Protein AF-A0A6J4NPC9-F1 (afdb_monomer_lite)

Organism: NCBI:txid349277

pLDDT: mean 71.3, std 21.37, range [29.61, 94.62]

Foldseek 3Di:
DVVVVVVVVVVVVVVVVVVVVVVVVVVVVVVVLVVLLPDPDPNNVVVVVVVCVQFWPDWDWDADPVRHIDIDTDTDDDDGDQPPVRVVVVVVPPDDDDDDDDPPDPDPVPDDDDDPDPPDDDDDPDDDPDDDDD

Structure (mmCIF, N/CA/C/O backbone):
data_AF-A0A6J4NPC9-F1
#
_entry.id   AF-A0A6J4NPC9-F1
#
loop_
_atom_site.group_PDB
_atom_site.id
_atom_site.type_symbol
_atom_site.label_atom_id
_atom_site.label_alt_id
_atom_site.label_comp_id
_atom_site.label_asym_id
_atom_site.label_entity_id
_atom_site.label_seq_id
_atom_site.pdbx_PDB_ins_code
_atom_site.Cartn_x
_atom_site.Cartn_y
_atom_site.Cartn_z
_atom_site.occupancy
_atom_site.B_iso_or_equiv
_atom_site.auth_seq_id
_atom_site.auth_comp_id
_atom_site.auth_asym_id
_atom_site.auth_atom_id
_atom_site.pdbx_PDB_model_num
ATOM 1 N N . MET A 1 1 ? 21.495 -21.886 -37.008 1.00 62.38 1 MET A N 1
ATOM 2 C CA . MET A 1 1 ? 22.538 -20.845 -37.149 1.00 62.38 1 MET A CA 1
ATOM 3 C C . MET A 1 1 ? 22.971 -20.427 -35.757 1.00 62.38 1 MET A C 1
ATOM 5 O O . MET A 1 1 ? 22.099 -20.154 -34.946 1.00 62.38 1 MET A O 1
ATOM 9 N N . LEU A 1 2 ? 24.273 -20.393 -35.472 1.00 86.12 2 LEU A N 1
ATOM 10 C CA . LEU A 1 2 ? 24.782 -20.047 -34.136 1.00 86.12 2 LEU A CA 1
ATOM 11 C C . LEU A 1 2 ? 24.551 -18.572 -33.778 1.00 86.12 2 LEU A C 1
ATOM 13 O O . LEU A 1 2 ? 24.264 -18.269 -32.629 1.00 86.12 2 LEU A O 1
ATOM 17 N N . VAL A 1 3 ? 24.597 -17.678 -34.769 1.00 83.38 3 VAL A N 1
ATOM 18 C CA . VAL A 1 3 ? 24.392 -16.232 -34.577 1.00 83.38 3 VAL A CA 1
ATOM 19 C C . VAL A 1 3 ? 22.995 -15.934 -34.024 1.00 83.38 3 VAL A C 1
ATOM 21 O O . VAL A 1 3 ? 22.882 -15.313 -32.976 1.00 83.38 3 VAL A O 1
ATOM 24 N N . ALA A 1 4 ? 21.948 -16.502 -34.629 1.00 81.94 4 ALA A N 1
ATOM 25 C CA . ALA A 1 4 ? 20.575 -16.344 -34.145 1.00 81.94 4 ALA A CA 1
ATOM 26 C C . ALA A 1 4 ? 20.370 -16.883 -32.714 1.00 81.94 4 ALA A C 1
ATOM 28 O O . ALA A 1 4 ? 19.580 -16.340 -31.950 1.00 81.94 4 ALA A O 1
ATOM 29 N N . ALA A 1 5 ? 21.086 -17.945 -32.324 1.00 82.56 5 ALA A N 1
ATOM 30 C CA . ALA A 1 5 ? 21.009 -18.475 -30.962 1.00 82.56 5 ALA A CA 1
ATOM 31 C C . ALA A 1 5 ? 21.669 -17.534 -29.936 1.00 82.56 5 ALA A C 1
ATOM 33 O O . ALA A 1 5 ? 2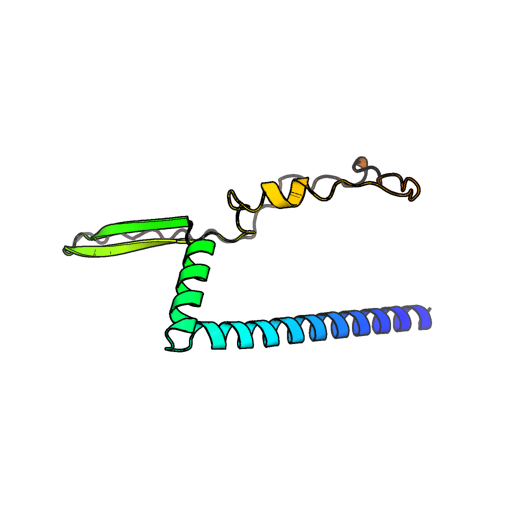1.152 -17.371 -28.834 1.00 82.56 5 ALA A O 1
ATOM 34 N N . VAL A 1 6 ? 22.783 -16.893 -30.308 1.00 86.94 6 VAL A N 1
ATOM 35 C CA . VAL A 1 6 ? 23.461 -15.894 -29.467 1.00 86.94 6 VAL A CA 1
ATOM 36 C C . VAL A 1 6 ? 22.620 -14.623 -29.328 1.00 86.94 6 VAL A C 1
ATOM 38 O O . VAL A 1 6 ? 22.521 -14.086 -28.231 1.00 86.94 6 VAL A O 1
ATOM 41 N N . GLU A 1 7 ? 21.966 -14.165 -30.397 1.00 87.06 7 GLU A N 1
ATOM 42 C CA . GLU A 1 7 ? 21.070 -12.997 -30.357 1.00 87.06 7 GLU A CA 1
ATOM 43 C C . GLU A 1 7 ? 19.879 -13.211 -29.413 1.00 87.06 7 GLU A C 1
ATOM 45 O O . GLU A 1 7 ? 19.537 -12.318 -28.640 1.00 87.06 7 GLU A O 1
ATOM 50 N N . VAL A 1 8 ? 19.294 -14.413 -29.408 1.00 91.44 8 VAL A N 1
ATOM 51 C CA . VAL A 1 8 ? 18.219 -14.776 -28.469 1.00 91.44 8 VAL A CA 1
ATOM 52 C C . VAL A 1 8 ? 18.716 -14.790 -27.019 1.00 91.44 8 VAL A C 1
ATOM 54 O O . VAL A 1 8 ? 18.017 -14.301 -26.134 1.00 91.44 8 VAL A O 1
ATOM 57 N N . ASP A 1 9 ? 19.917 -15.316 -26.755 1.00 83.12 9 ASP A N 1
ATOM 58 C CA . ASP A 1 9 ? 20.490 -15.321 -25.401 1.00 83.12 9 ASP A CA 1
ATOM 59 C C . ASP A 1 9 ? 20.816 -13.904 -24.901 1.00 83.12 9 ASP A C 1
ATOM 61 O O . ASP A 1 9 ? 20.572 -13.590 -23.735 1.00 83.12 9 ASP A O 1
ATOM 65 N N . LEU A 1 10 ? 21.315 -13.027 -25.780 1.00 89.75 10 LEU A N 1
ATOM 66 C CA . LEU A 1 10 ? 21.547 -11.615 -25.461 1.00 89.75 10 LEU A CA 1
ATOM 67 C C . LEU A 1 10 ? 20.234 -10.883 -25.163 1.00 89.75 10 LEU A C 1
ATOM 69 O O . LEU A 1 10 ? 20.127 -10.256 -24.113 1.00 89.75 10 LEU A O 1
ATOM 73 N N . ALA A 1 11 ? 19.209 -11.043 -26.004 1.00 88.88 11 ALA A N 1
ATOM 74 C CA . ALA A 1 11 ? 17.896 -10.442 -25.767 1.00 88.88 11 ALA A CA 1
ATOM 75 C C . ALA A 1 11 ? 17.274 -10.913 -24.438 1.00 88.88 11 ALA A C 1
ATOM 77 O O . ALA A 1 11 ? 16.769 -10.103 -23.662 1.00 88.88 11 ALA A O 1
ATOM 78 N N . ALA A 1 12 ? 17.376 -12.209 -24.125 1.00 90.19 12 ALA A N 1
ATOM 79 C CA . ALA A 1 12 ? 16.895 -12.756 -22.858 1.00 90.19 12 ALA A CA 1
ATOM 80 C C . ALA A 1 12 ? 17.687 -12.233 -21.645 1.00 90.19 12 ALA A C 1
ATOM 82 O O . ALA A 1 12 ? 17.132 -12.071 -20.557 1.00 90.19 12 ALA A O 1
ATOM 83 N N . LYS A 1 13 ? 18.994 -11.981 -21.793 1.00 86.44 13 LYS A N 1
ATOM 84 C CA . LYS A 1 13 ? 19.818 -11.357 -20.747 1.00 86.44 13 LYS A CA 1
ATOM 85 C C . LYS A 1 13 ? 19.428 -9.903 -20.514 1.00 86.44 13 LYS A C 1
ATOM 87 O O . LYS A 1 13 ? 19.299 -9.511 -19.355 1.00 86.44 13 LYS A O 1
ATOM 92 N N . ASP A 1 14 ? 19.202 -9.144 -21.579 1.00 90.62 14 ASP A N 1
ATOM 93 C CA . ASP A 1 14 ? 18.785 -7.745 -21.490 1.00 90.62 14 ASP A CA 1
ATOM 94 C C . ASP A 1 14 ? 17.406 -7.619 -20.832 1.00 90.62 14 ASP A C 1
ATOM 96 O O . ASP A 1 14 ? 17.228 -6.812 -19.920 1.00 90.62 14 ASP A O 1
ATOM 100 N N . GLU A 1 15 ? 16.454 -8.481 -21.198 1.00 85.69 15 GLU A N 1
ATOM 101 C CA . GLU A 1 15 ? 15.136 -8.542 -20.559 1.00 85.69 15 GLU A CA 1
ATOM 102 C C . GLU A 1 15 ? 15.243 -8.846 -19.057 1.00 85.69 15 GLU A C 1
ATOM 104 O O . GLU A 1 15 ? 14.667 -8.134 -18.233 1.00 85.69 15 GLU A O 1
ATOM 109 N N . ARG A 1 16 ? 16.040 -9.850 -18.666 1.00 86.12 16 ARG A N 1
ATOM 110 C CA . ARG A 1 16 ? 16.278 -10.167 -17.246 1.00 86.12 16 ARG A CA 1
ATOM 111 C C . ARG A 1 16 ? 16.917 -9.000 -16.501 1.00 86.12 16 ARG A C 1
ATOM 113 O O . ARG A 1 16 ? 16.544 -8.735 -15.360 1.00 86.12 16 ARG A O 1
ATOM 120 N N . ALA A 1 17 ? 17.867 -8.308 -17.127 1.00 88.44 17 ALA A N 1
ATOM 121 C CA . ALA A 1 17 ? 18.511 -7.142 -16.537 1.00 88.44 17 ALA A CA 1
ATOM 122 C C . ALA A 1 17 ? 17.514 -5.992 -16.332 1.00 88.44 17 ALA A C 1
ATOM 124 O O . ALA A 1 17 ? 17.555 -5.332 -15.294 1.00 88.44 17 ALA A O 1
ATOM 125 N N . LEU A 1 18 ? 16.594 -5.775 -17.276 1.00 90.19 18 LEU A N 1
ATOM 126 C CA . LEU A 1 18 ? 15.521 -4.792 -17.138 1.00 90.19 18 LEU A CA 1
ATOM 127 C C . LEU A 1 18 ? 14.563 -5.164 -16.004 1.00 90.19 18 LEU A C 1
ATOM 129 O O . LEU A 1 18 ? 14.355 -4.340 -15.120 1.00 90.19 18 LEU A O 1
ATOM 133 N N . VAL A 1 19 ? 14.061 -6.403 -15.965 1.00 88.44 19 VAL A N 1
ATOM 134 C CA . VAL A 1 19 ? 13.171 -6.882 -14.888 1.00 88.44 19 VAL A CA 1
ATOM 135 C C . VAL A 1 19 ? 13.838 -6.760 -13.517 1.00 88.44 19 VAL A C 1
ATOM 137 O O . VAL A 1 19 ? 13.203 -6.341 -12.548 1.00 88.44 19 VAL A O 1
ATOM 140 N N . ALA A 1 20 ? 15.127 -7.092 -13.418 1.00 86.81 20 ALA A N 1
ATOM 141 C CA . ALA A 1 20 ? 15.881 -6.946 -12.179 1.00 86.81 20 ALA A CA 1
ATOM 142 C C . ALA A 1 20 ? 15.963 -5.476 -11.742 1.00 86.81 20 ALA A C 1
ATOM 144 O O . ALA A 1 20 ? 15.654 -5.174 -10.594 1.00 86.81 20 ALA A O 1
ATOM 145 N N . ARG A 1 21 ? 16.291 -4.557 -12.660 1.00 85.94 21 ARG A N 1
ATOM 146 C CA . ARG A 1 21 ? 16.356 -3.112 -12.374 1.00 85.94 21 ARG A CA 1
ATOM 147 C C . ARG A 1 21 ? 15.000 -2.530 -11.984 1.00 85.94 21 ARG A C 1
ATOM 149 O O . ARG A 1 21 ? 14.925 -1.727 -11.060 1.00 85.94 21 ARG A O 1
ATOM 156 N N . THR A 1 22 ? 13.921 -2.929 -12.657 1.00 91.12 22 THR A N 1
ATOM 157 C CA . THR A 1 22 ? 12.571 -2.463 -12.307 1.00 91.12 22 THR A CA 1
ATOM 158 C C . THR A 1 22 ? 12.132 -3.004 -10.952 1.00 91.12 22 THR A C 1
ATOM 160 O O . THR A 1 22 ? 11.508 -2.285 -10.178 1.00 91.12 22 THR A O 1
ATOM 163 N N . THR A 1 23 ? 12.491 -4.252 -10.639 1.00 91.56 23 THR A N 1
ATOM 164 C CA . THR A 1 23 ? 12.210 -4.857 -9.330 1.00 91.56 23 THR A CA 1
ATOM 165 C C . THR A 1 23 ? 13.021 -4.181 -8.230 1.00 91.56 23 THR A C 1
ATOM 167 O O . THR A 1 23 ? 12.478 -3.886 -7.173 1.00 91.56 23 THR A O 1
ATOM 170 N N . GLU A 1 24 ? 14.299 -3.890 -8.474 1.00 91.94 24 GLU A N 1
ATOM 171 C CA . GLU A 1 24 ? 15.153 -3.144 -7.549 1.00 91.94 24 GLU A CA 1
ATOM 172 C C . GLU A 1 24 ? 14.559 -1.768 -7.246 1.00 91.94 24 GLU A C 1
ATOM 174 O O . GLU A 1 24 ? 14.368 -1.439 -6.078 1.00 91.94 24 GLU A O 1
ATOM 179 N N . ALA A 1 25 ? 14.188 -1.003 -8.277 1.00 91.94 25 ALA A N 1
ATOM 180 C CA . ALA A 1 25 ? 13.531 0.288 -8.099 1.00 91.94 25 ALA A CA 1
ATOM 181 C C . ALA A 1 25 ? 12.248 0.159 -7.259 1.00 91.94 25 ALA A C 1
ATOM 183 O O . ALA A 1 25 ? 12.061 0.909 -6.304 1.00 91.94 25 ALA A O 1
ATOM 184 N N . TRP A 1 26 ? 11.408 -0.839 -7.553 1.00 91.06 26 TRP A N 1
ATOM 185 C CA . TRP A 1 26 ? 10.190 -1.104 -6.786 1.00 91.06 26 TRP A CA 1
ATOM 186 C C . TRP A 1 26 ? 10.470 -1.455 -5.315 1.00 91.06 26 TRP A C 1
ATOM 188 O O . TRP A 1 26 ? 9.802 -0.929 -4.426 1.00 91.06 26 TRP A O 1
ATOM 198 N N . LEU A 1 27 ? 11.477 -2.288 -5.030 1.00 94.62 27 LEU A N 1
ATOM 199 C CA . LEU A 1 27 ? 11.873 -2.649 -3.663 1.00 94.62 27 LEU A CA 1
ATOM 200 C C . LEU A 1 27 ? 12.463 -1.464 -2.888 1.00 94.62 27 LEU A C 1
ATOM 202 O O . LEU A 1 27 ? 12.213 -1.335 -1.689 1.00 94.62 27 LEU A O 1
ATOM 206 N N . LEU A 1 28 ? 13.234 -0.600 -3.554 1.00 92.31 28 LEU A N 1
ATOM 207 C CA . LEU A 1 28 ? 13.765 0.623 -2.952 1.00 92.31 28 LEU A CA 1
ATOM 208 C C . LEU A 1 28 ? 12.626 1.562 -2.546 1.00 92.31 28 LEU A C 1
ATOM 210 O O . LEU A 1 28 ? 12.572 1.965 -1.385 1.00 92.31 28 LEU A O 1
ATOM 214 N N . THR A 1 29 ? 11.675 1.809 -3.450 1.00 91.06 29 THR A N 1
ATOM 215 C CA . THR A 1 29 ? 10.471 2.598 -3.152 1.00 91.06 29 THR A CA 1
ATOM 216 C C . THR A 1 29 ? 9.636 1.965 -2.038 1.00 91.06 29 THR A C 1
ATOM 218 O O . THR A 1 29 ? 9.157 2.664 -1.151 1.00 91.06 29 THR A O 1
ATOM 221 N N . LEU A 1 30 ? 9.480 0.637 -2.027 1.00 89.12 30 LEU A N 1
ATOM 222 C CA . LEU A 1 30 ? 8.747 -0.057 -0.965 1.00 89.12 30 LEU A CA 1
ATOM 223 C C . LEU A 1 30 ? 9.400 0.147 0.408 1.00 89.12 30 LEU A C 1
ATOM 225 O O . LEU A 1 30 ? 8.701 0.374 1.393 1.00 89.12 30 LEU A O 1
ATOM 229 N N . ARG A 1 31 ? 10.732 0.087 0.474 1.00 90.50 31 ARG A N 1
ATOM 230 C CA . ARG A 1 31 ? 11.486 0.314 1.711 1.00 90.50 31 ARG A CA 1
ATOM 231 C C . ARG A 1 31 ? 11.348 1.751 2.211 1.00 90.50 31 ARG A C 1
ATOM 233 O O . ARG A 1 31 ? 11.222 1.949 3.414 1.00 90.50 31 ARG A O 1
ATOM 240 N N . GLU A 1 32 ? 11.384 2.729 1.312 1.00 88.69 32 GLU A N 1
ATOM 241 C CA . GLU A 1 32 ? 11.167 4.142 1.650 1.00 88.69 32 GLU A CA 1
ATOM 242 C C . GLU A 1 32 ? 9.759 4.353 2.222 1.00 88.69 32 GLU A C 1
ATOM 244 O O . GLU A 1 32 ? 9.618 4.846 3.337 1.00 88.69 32 GLU A O 1
ATOM 249 N N . ASN A 1 33 ? 8.734 3.845 1.533 1.00 87.81 33 ASN A N 1
ATOM 250 C CA . ASN A 1 33 ? 7.348 3.916 2.001 1.00 87.81 33 ASN A CA 1
ATOM 251 C C . ASN A 1 33 ? 7.154 3.236 3.366 1.00 87.81 33 ASN A C 1
ATOM 253 O O . ASN A 1 33 ? 6.405 3.728 4.207 1.00 87.81 33 ASN A O 1
ATOM 257 N N . LEU A 1 34 ? 7.817 2.098 3.600 1.00 88.62 34 LEU A N 1
ATOM 258 C CA . LEU A 1 34 ? 7.756 1.409 4.887 1.00 88.62 34 LEU A CA 1
ATOM 259 C C . LEU A 1 34 ? 8.375 2.261 6.001 1.00 88.62 34 LEU A C 1
ATOM 261 O O . LEU A 1 34 ? 7.783 2.384 7.071 1.00 88.62 34 LEU A O 1
ATOM 265 N N . ALA A 1 35 ? 9.517 2.897 5.731 1.00 84.38 35 ALA A N 1
ATOM 266 C CA . ALA A 1 35 ? 10.173 3.781 6.688 1.00 84.38 35 ALA A CA 1
ATOM 267 C C . ALA A 1 35 ? 9.295 4.985 7.068 1.00 84.38 35 ALA A C 1
ATOM 269 O O . ALA A 1 35 ? 9.330 5.415 8.219 1.00 84.38 35 ALA A O 1
ATOM 270 N N . ASP A 1 36 ? 8.484 5.511 6.149 1.00 82.38 36 ASP A N 1
ATOM 271 C CA . ASP A 1 36 ? 7.547 6.606 6.438 1.00 82.38 36 ASP A CA 1
ATOM 272 C C . ASP A 1 36 ? 6.375 6.167 7.329 1.00 82.38 36 ASP A C 1
ATOM 274 O O . ASP A 1 36 ? 5.888 6.938 8.156 1.00 82.38 36 ASP A O 1
ATOM 278 N N . VAL A 1 37 ? 5.932 4.915 7.196 1.00 86.94 37 VAL A N 1
ATOM 279 C CA . VAL A 1 37 ? 4.792 4.357 7.939 1.00 86.94 37 VAL A CA 1
ATOM 280 C C . VAL A 1 37 ? 5.210 3.826 9.318 1.00 86.94 37 VAL A C 1
ATOM 282 O O . VAL A 1 37 ? 4.443 3.936 10.276 1.00 86.94 37 VAL A O 1
ATOM 285 N N . GLU A 1 38 ? 6.414 3.268 9.451 1.00 86.25 38 GLU A N 1
ATOM 286 C CA . GLU A 1 38 ? 6.911 2.666 10.700 1.00 86.25 38 GLU A CA 1
ATOM 287 C C . GLU A 1 38 ? 7.450 3.680 11.716 1.00 86.25 38 GLU A C 1
ATOM 289 O O . GLU A 1 38 ? 7.635 3.337 12.882 1.00 86.25 38 GLU A O 1
ATOM 294 N N . GLN A 1 39 ? 7.677 4.932 11.316 1.00 85.81 39 GLN A N 1
ATOM 295 C CA . GLN A 1 39 ? 8.117 5.978 12.237 1.00 85.81 39 GLN A CA 1
ATOM 296 C C . GLN A 1 39 ? 7.111 6.198 13.378 1.00 85.81 39 GLN A C 1
ATOM 298 O O . GLN A 1 39 ? 5.899 6.254 13.172 1.00 85.81 39 GLN A O 1
ATOM 303 N N . ASP A 1 40 ? 7.605 6.428 14.594 1.00 84.50 40 ASP A N 1
ATOM 304 C CA . ASP A 1 40 ? 6.779 6.815 15.747 1.00 84.50 40 ASP A CA 1
ATOM 305 C C . ASP A 1 40 ? 6.573 8.332 15.813 1.00 84.50 40 ASP A C 1
ATOM 307 O O . ASP A 1 40 ? 6.836 9.001 16.811 1.00 84.50 40 ASP A O 1
ATOM 311 N N . THR A 1 41 ? 6.096 8.882 14.700 1.00 91.44 41 THR A N 1
ATOM 312 C CA . THR A 1 41 ? 5.678 10.278 14.575 1.00 91.44 41 THR A CA 1
ATOM 313 C C . THR A 1 41 ? 4.163 10.354 14.388 1.00 91.44 41 THR A C 1
ATOM 315 O O . THR A 1 41 ? 3.517 9.401 13.944 1.00 91.44 41 THR A O 1
ATOM 318 N N . GLU A 1 42 ? 3.565 11.502 14.709 1.00 84.25 42 GLU A N 1
ATOM 319 C CA . GLU A 1 42 ? 2.124 11.720 14.517 1.00 84.25 42 GLU A CA 1
ATOM 320 C C . GLU A 1 42 ? 1.717 11.620 13.033 1.00 84.25 42 GLU A C 1
ATOM 322 O O . GLU A 1 42 ? 0.676 11.049 12.706 1.00 84.25 42 GLU A O 1
ATOM 327 N N . GLY A 1 43 ? 2.578 12.089 12.120 1.00 82.69 43 GLY A N 1
ATOM 328 C CA . GLY A 1 43 ? 2.368 11.957 10.674 1.00 82.69 43 GLY A CA 1
ATOM 329 C C . GLY A 1 43 ? 2.328 10.497 10.214 1.00 82.69 43 GLY A C 1
ATOM 330 O O . GLY A 1 43 ? 1.410 10.096 9.497 1.00 82.69 43 GLY A O 1
ATOM 331 N N . ALA A 1 44 ? 3.259 9.675 10.700 1.00 87.69 44 ALA A N 1
ATOM 332 C CA . ALA A 1 44 ? 3.301 8.245 10.406 1.00 87.69 44 ALA A CA 1
ATOM 333 C C . ALA A 1 44 ? 2.121 7.476 11.024 1.00 87.69 44 ALA A C 1
ATOM 335 O O . ALA A 1 44 ? 1.632 6.506 10.445 1.00 87.69 44 ALA A O 1
ATOM 336 N N . PHE A 1 45 ? 1.603 7.913 12.176 1.00 86.38 45 PHE A N 1
ATOM 337 C CA . PHE A 1 45 ? 0.356 7.374 12.729 1.00 86.38 45 PHE A CA 1
ATOM 338 C C . PHE A 1 45 ? -0.843 7.645 11.806 1.00 86.38 45 PHE A C 1
ATOM 340 O O . PHE A 1 45 ? -1.648 6.744 11.556 1.00 86.38 45 PHE A O 1
ATOM 347 N N . GLY A 1 46 ? -0.941 8.861 11.259 1.00 88.25 46 GLY A N 1
ATOM 348 C CA . GLY A 1 46 ? -1.944 9.209 10.251 1.00 88.25 46 GLY A CA 1
ATOM 349 C C . GLY A 1 46 ? -1.870 8.294 9.025 1.00 88.25 46 GLY A C 1
ATOM 350 O O . GLY A 1 46 ? -2.878 7.688 8.657 1.00 88.25 46 GLY A O 1
ATOM 351 N N . ALA A 1 47 ? -0.666 8.118 8.471 1.00 87.12 47 ALA A N 1
ATOM 352 C CA . ALA A 1 47 ? -0.413 7.241 7.326 1.00 87.12 47 ALA A CA 1
ATOM 353 C C . ALA A 1 47 ? -0.758 5.766 7.618 1.00 87.12 47 ALA A C 1
ATOM 355 O O . ALA A 1 47 ? -1.453 5.126 6.829 1.00 87.12 47 ALA A O 1
ATOM 356 N N . ARG A 1 48 ? -0.365 5.232 8.788 1.00 88.31 48 ARG A N 1
ATOM 357 C CA . ARG A 1 48 ? -0.752 3.881 9.248 1.00 88.31 48 ARG A CA 1
ATOM 358 C C . ARG A 1 48 ? -2.268 3.702 9.292 1.00 88.31 48 ARG A C 1
ATOM 360 O O . ARG A 1 48 ? -2.781 2.663 8.879 1.00 88.31 48 ARG A O 1
ATOM 367 N N . ARG A 1 49 ? -2.996 4.706 9.788 1.00 88.81 49 ARG A N 1
ATOM 368 C CA . ARG A 1 49 ? -4.460 4.656 9.912 1.00 88.81 49 ARG A CA 1
ATOM 369 C C . ARG A 1 49 ? -5.159 4.704 8.553 1.00 88.81 49 ARG A C 1
ATOM 371 O O . ARG A 1 49 ? -6.134 3.983 8.338 1.00 88.81 49 ARG A O 1
ATOM 378 N N . GLU A 1 50 ? -4.675 5.543 7.646 1.00 88.00 50 GLU A N 1
ATOM 379 C CA . GLU A 1 50 ? -5.176 5.608 6.271 1.00 88.00 50 GLU A CA 1
ATOM 380 C C . GLU A 1 50 ? -4.948 4.278 5.547 1.00 88.00 50 GLU A C 1
ATOM 382 O O . GLU A 1 50 ? -5.892 3.698 5.010 1.00 88.00 50 GLU A O 1
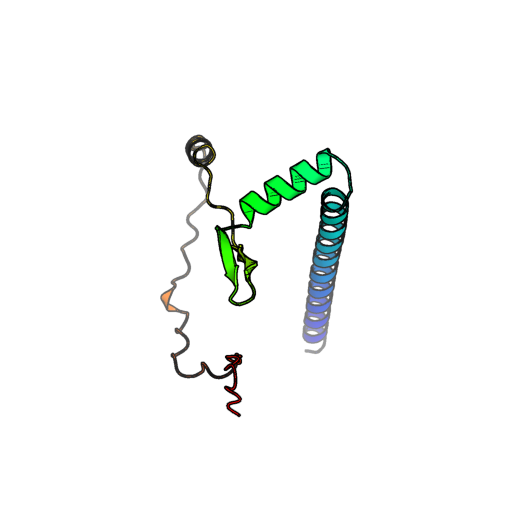ATOM 387 N N . LEU A 1 51 ? -3.738 3.723 5.649 1.00 87.69 51 LEU A N 1
ATOM 388 C CA . LEU A 1 51 ? -3.413 2.412 5.097 1.00 87.69 51 LEU A CA 1
ATOM 389 C C . LEU A 1 51 ? -4.317 1.311 5.671 1.00 87.69 51 LEU A C 1
ATOM 391 O O . LEU A 1 51 ? -4.866 0.508 4.919 1.00 87.69 51 LEU A O 1
ATOM 395 N N . ALA A 1 52 ? -4.548 1.300 6.986 1.00 87.19 52 ALA A N 1
ATOM 396 C CA . ALA A 1 52 ? -5.473 0.357 7.612 1.00 87.19 52 ALA A CA 1
ATOM 397 C C . ALA A 1 52 ? -6.906 0.497 7.068 1.00 87.19 52 ALA A C 1
ATOM 399 O O . ALA A 1 52 ? -7.583 -0.506 6.882 1.00 87.19 52 ALA A O 1
ATOM 400 N N . THR A 1 53 ? -7.362 1.707 6.736 1.00 86.75 53 THR A N 1
ATOM 401 C CA . THR A 1 53 ? -8.694 1.934 6.136 1.00 86.75 53 THR A CA 1
ATOM 402 C C . THR A 1 53 ? -8.793 1.345 4.722 1.00 86.75 53 THR A C 1
ATOM 404 O O . THR A 1 53 ? -9.841 0.843 4.302 1.00 86.75 53 THR A O 1
ATOM 407 N N . LEU A 1 54 ? -7.687 1.380 3.978 1.00 87.62 54 LEU A N 1
ATOM 408 C CA . LEU A 1 54 ? -7.600 0.805 2.638 1.00 87.62 54 LEU A CA 1
ATOM 409 C C . LEU A 1 54 ? -7.456 -0.722 2.646 1.00 87.62 54 LEU A C 1
ATOM 411 O O . LEU A 1 54 ? -7.881 -1.366 1.691 1.00 87.62 54 LEU A O 1
ATOM 415 N N . LEU A 1 55 ? -6.879 -1.300 3.700 1.00 89.69 55 LEU A N 1
ATOM 416 C CA . LEU A 1 55 ? -6.600 -2.736 3.777 1.00 89.69 55 LEU A CA 1
ATOM 417 C C . LEU A 1 55 ? -7.633 -3.524 4.578 1.00 89.69 55 LEU A C 1
ATOM 419 O O . LEU A 1 55 ? -7.857 -4.695 4.288 1.00 89.69 55 LEU A O 1
ATOM 423 N N . VAL A 1 56 ? -8.247 -2.928 5.597 1.00 91.75 56 VAL A N 1
ATOM 424 C CA . VAL A 1 56 ? -9.160 -3.64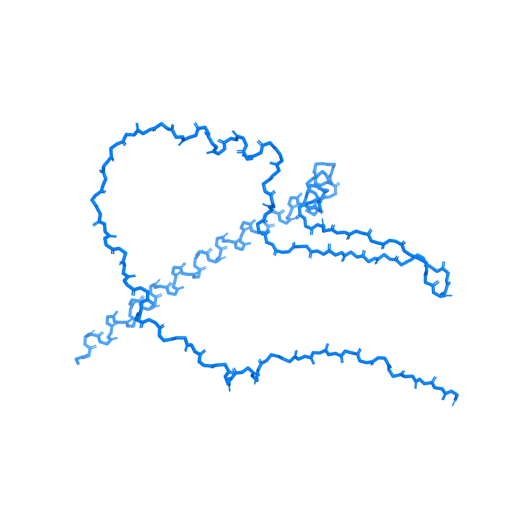4 6.490 1.00 91.75 56 VAL A CA 1
ATOM 425 C C . VAL A 1 56 ? -10.553 -3.671 5.879 1.00 91.75 56 VAL A C 1
ATOM 427 O O . VAL A 1 56 ? -11.171 -2.637 5.627 1.00 91.75 56 VAL A O 1
ATOM 430 N N . GLU A 1 57 ? -11.041 -4.880 5.637 1.00 89.12 57 GLU A N 1
ATOM 431 C CA . GLU A 1 57 ? -12.420 -5.149 5.241 1.00 89.12 57 GLU A CA 1
ATOM 432 C C . GLU A 1 57 ? -13.344 -5.186 6.462 1.00 89.12 57 GLU A C 1
ATOM 434 O O . GLU A 1 57 ? -14.439 -4.629 6.433 1.00 89.12 57 GLU A O 1
ATOM 439 N N . GLY A 1 58 ? -12.885 -5.778 7.568 1.00 89.00 58 GLY A N 1
ATOM 440 C CA . GLY A 1 58 ? -13.673 -5.879 8.790 1.00 89.00 58 GLY A CA 1
ATOM 441 C C . GLY A 1 58 ? -12.830 -6.159 10.028 1.00 89.00 58 GLY A C 1
ATOM 442 O O . GLY A 1 58 ? -11.774 -6.789 9.955 1.00 89.00 58 GLY A O 1
ATOM 443 N N . ILE A 1 59 ? -13.322 -5.691 11.177 1.00 91.38 59 ILE A N 1
ATOM 444 C CA . ILE A 1 59 ? -12.761 -5.973 12.501 1.00 91.38 59 ILE A CA 1
ATOM 445 C C . ILE A 1 59 ? -13.880 -6.561 13.353 1.00 91.38 59 ILE A C 1
ATOM 447 O O . ILE A 1 59 ? -14.884 -5.895 13.607 1.00 91.38 59 ILE A O 1
ATOM 451 N N . THR A 1 60 ? -13.686 -7.786 13.828 1.00 91.81 60 THR A N 1
ATOM 452 C CA . THR A 1 60 ? -14.610 -8.451 14.747 1.00 91.81 60 THR A CA 1
ATOM 453 C C . THR A 1 60 ? -13.940 -8.597 16.104 1.00 91.81 60 THR A C 1
ATOM 455 O O . THR A 1 60 ? -12.870 -9.192 16.222 1.00 91.81 60 THR A O 1
ATOM 458 N N . VAL A 1 61 ? -14.567 -8.051 17.148 1.00 94.31 61 VAL A N 1
ATOM 459 C CA . VAL A 1 61 ? -14.087 -8.170 18.531 1.00 94.31 61 VAL A CA 1
ATOM 460 C C . VAL A 1 61 ? -15.030 -9.090 19.292 1.00 94.31 61 VAL A C 1
ATOM 462 O O . VAL A 1 61 ? -16.225 -8.827 19.397 1.00 94.31 61 VAL A O 1
ATOM 465 N N . SER A 1 62 ? -14.486 -10.175 19.830 1.00 93.00 62 SER A N 1
ATOM 466 C CA . SER A 1 62 ? -15.211 -11.168 20.621 1.00 93.00 62 SER A CA 1
ATOM 467 C C . SER A 1 62 ? -14.481 -11.443 21.936 1.00 93.00 62 SER A C 1
ATOM 469 O O . SER A 1 62 ? -13.388 -10.932 22.184 1.00 93.00 62 SER A O 1
ATOM 471 N N . ARG A 1 63 ? -15.098 -12.225 22.823 1.00 94.25 63 ARG A N 1
ATOM 472 C CA . ARG A 1 63 ? -14.462 -12.719 24.047 1.00 94.25 63 ARG A CA 1
ATOM 473 C C . ARG A 1 63 ? -14.233 -14.221 23.893 1.00 94.25 63 ARG A C 1
ATOM 475 O O . ARG A 1 63 ? -15.173 -14.936 23.562 1.00 94.25 63 ARG A O 1
ATOM 482 N N . GLY A 1 64 ? -12.995 -14.666 24.093 1.00 88.94 64 GLY A N 1
ATOM 483 C CA . GLY A 1 64 ? -12.618 -16.078 24.072 1.00 88.94 64 GLY A CA 1
ATOM 484 C C . GLY A 1 64 ? -13.147 -16.842 25.286 1.00 88.94 64 GLY A C 1
ATOM 485 O O . GLY A 1 64 ? -13.619 -16.243 26.255 1.00 88.94 64 GLY A O 1
ATOM 486 N N . GLU A 1 65 ? -13.051 -18.171 25.243 1.00 87.94 65 GLU A N 1
ATOM 487 C CA . GLU A 1 65 ? -13.486 -19.067 26.331 1.00 87.94 65 GLU A CA 1
ATOM 488 C C . GLU A 1 65 ? -12.737 -18.820 27.649 1.00 87.94 65 GLU A C 1
ATOM 490 O O . GLU A 1 65 ? -13.277 -19.022 28.732 1.00 87.94 65 GLU A O 1
ATOM 495 N N . ASP A 1 66 ? -11.514 -18.302 27.564 1.00 90.06 66 ASP A N 1
ATOM 496 C CA . ASP A 1 66 ? -10.676 -17.884 28.688 1.00 90.06 66 ASP A CA 1
ATOM 497 C C . ASP A 1 66 ? -11.033 -16.488 29.239 1.00 90.06 66 ASP A C 1
ATOM 499 O O . ASP A 1 66 ? -10.373 -15.971 30.143 1.00 90.06 66 ASP A O 1
ATOM 503 N N . GLY A 1 67 ? -12.065 -15.847 28.684 1.00 90.56 67 GLY A N 1
ATOM 504 C CA . GLY A 1 67 ? -12.493 -14.502 29.044 1.00 90.56 67 GLY A CA 1
ATOM 505 C C . GLY A 1 67 ? -11.630 -13.382 28.456 1.00 90.56 67 GLY A C 1
ATOM 506 O O . GLY A 1 67 ? -11.917 -12.210 28.723 1.00 90.56 67 GLY A O 1
ATOM 507 N N . ARG A 1 68 ? -10.605 -13.695 27.648 1.00 92.31 68 ARG A N 1
ATOM 508 C CA . ARG A 1 68 ? -9.733 -12.689 27.026 1.00 92.31 68 ARG A CA 1
ATOM 509 C C . ARG A 1 68 ? -10.367 -12.109 25.759 1.00 92.31 68 ARG A C 1
ATOM 511 O O . ARG A 1 68 ? -11.120 -12.797 25.069 1.00 92.31 68 ARG A O 1
ATOM 518 N N . PRO A 1 69 ? -10.100 -10.835 25.428 1.00 93.69 69 PRO A N 1
ATOM 519 C CA . PRO A 1 69 ? -10.541 -10.272 24.159 1.00 93.69 69 PRO A CA 1
ATOM 520 C C . PRO A 1 69 ? -9.849 -10.993 22.995 1.00 93.69 69 PRO A C 1
ATOM 522 O O . PRO A 1 69 ? -8.628 -11.145 22.986 1.00 93.69 69 PRO A O 1
ATOM 525 N N . ARG A 1 70 ? -10.635 -11.409 22.002 1.00 93.62 70 ARG A N 1
ATOM 526 C CA . ARG A 1 70 ? -10.175 -11.968 20.731 1.00 93.62 70 ARG A CA 1
ATOM 527 C C . ARG A 1 70 ? -10.531 -10.990 19.619 1.00 93.62 70 ARG A C 1
ATOM 529 O O . ARG A 1 70 ? -11.691 -10.607 19.479 1.00 93.62 70 ARG A O 1
ATOM 536 N N . VAL A 1 71 ? -9.530 -10.594 18.842 1.00 93.81 71 VAL A N 1
ATOM 537 C CA . VAL A 1 71 ? -9.694 -9.687 17.704 1.00 93.81 71 VAL A CA 1
ATOM 538 C C . VAL A 1 71 ? -9.429 -10.469 16.427 1.00 93.81 71 VAL A C 1
ATOM 540 O O . VAL A 1 71 ? -8.380 -11.094 16.290 1.00 93.81 71 VAL A O 1
ATOM 543 N N . GLU A 1 72 ? -10.386 -10.436 15.510 1.00 93.50 72 GLU A N 1
ATOM 544 C CA . GLU A 1 72 ? -10.275 -11.004 14.171 1.00 93.50 72 GLU A CA 1
ATOM 545 C C . GLU A 1 72 ? -10.304 -9.865 13.153 1.00 93.50 72 GLU A C 1
ATOM 547 O O . GLU A 1 72 ? -11.218 -9.039 13.161 1.00 93.50 72 GLU A O 1
ATOM 552 N N . ILE A 1 73 ? -9.275 -9.794 12.309 1.00 93.31 73 ILE A N 1
ATOM 553 C CA . ILE A 1 73 ? -9.107 -8.740 11.308 1.00 93.31 73 ILE A CA 1
ATOM 554 C C . ILE A 1 73 ? -9.148 -9.397 9.934 1.00 93.31 73 ILE A C 1
ATOM 556 O O . ILE A 1 73 ? -8.336 -10.272 9.638 1.00 93.31 73 ILE A O 1
ATOM 560 N N . THR A 1 74 ? -10.096 -8.971 9.105 1.00 91.81 74 THR A N 1
ATOM 561 C CA . THR A 1 74 ? -10.203 -9.401 7.708 1.00 91.81 74 THR A CA 1
ATOM 562 C C . THR A 1 74 ? -9.550 -8.355 6.816 1.00 91.81 74 THR A C 1
ATOM 564 O O . THR A 1 74 ? -9.885 -7.170 6.898 1.00 91.81 74 THR A O 1
ATOM 567 N N . TYR A 1 75 ? -8.612 -8.792 5.977 1.00 90.50 75 TYR A N 1
ATOM 568 C CA . TYR A 1 75 ? -7.874 -7.935 5.055 1.00 90.50 75 TYR A CA 1
ATOM 569 C C . TYR A 1 75 ? -8.345 -8.147 3.620 1.00 90.50 75 TYR A C 1
ATOM 571 O O . TYR A 1 75 ? -8.524 -9.289 3.194 1.00 90.50 75 TYR A O 1
ATOM 579 N N . ARG A 1 76 ? -8.442 -7.056 2.857 1.00 88.12 76 ARG A N 1
ATOM 580 C CA . ARG A 1 76 ? -8.641 -7.088 1.409 1.00 88.12 76 ARG A CA 1
ATOM 581 C C . ARG A 1 76 ? -7.331 -6.817 0.681 1.00 88.12 76 ARG A C 1
ATOM 583 O O . ARG A 1 76 ? -6.619 -5.862 0.986 1.00 88.12 76 ARG A O 1
ATOM 590 N N . PHE A 1 77 ? -7.046 -7.640 -0.321 1.00 80.50 77 PHE A N 1
ATOM 591 C CA . PHE A 1 77 ? -5.946 -7.429 -1.254 1.00 80.50 77 PHE A CA 1
ATOM 592 C C . PHE A 1 77 ? -6.528 -7.206 -2.645 1.00 80.50 77 PHE A C 1
ATOM 594 O O . PHE A 1 77 ? -7.085 -8.116 -3.252 1.00 80.50 77 PHE A O 1
ATOM 601 N N . GLY A 1 78 ? -6.420 -5.977 -3.134 1.00 77.38 78 GLY A N 1
ATOM 602 C CA . GLY A 1 78 ? -6.943 -5.567 -4.429 1.00 77.38 78 GLY A CA 1
ATOM 603 C C . 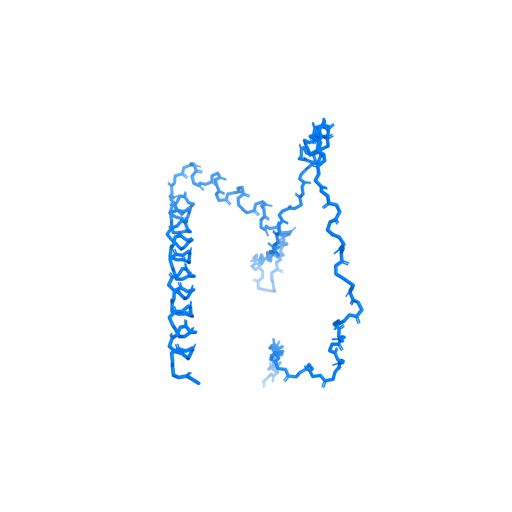GLY A 1 78 ? -6.923 -4.047 -4.562 1.00 77.38 78 GLY A C 1
ATOM 604 O O . GLY A 1 78 ? -6.671 -3.356 -3.569 1.00 77.38 78 GLY A O 1
ATOM 605 N N . PRO A 1 79 ? -7.161 -3.511 -5.771 1.00 76.94 79 PRO A N 1
ATOM 606 C CA . PRO A 1 79 ? -7.380 -2.083 -5.947 1.00 76.94 79 PRO A CA 1
ATOM 607 C C . PRO A 1 79 ? -8.471 -1.605 -4.977 1.00 76.94 79 PRO A C 1
ATOM 609 O O . PRO A 1 79 ? -9.470 -2.309 -4.808 1.00 76.94 79 PRO A O 1
ATOM 612 N N . PRO A 1 80 ? -8.296 -0.458 -4.302 1.00 74.00 80 PRO A N 1
ATOM 613 C CA . PRO A 1 80 ? -9.346 0.067 -3.446 1.00 74.00 80 PRO A CA 1
ATOM 614 C C . PRO A 1 80 ? -10.580 0.388 -4.295 1.00 74.00 80 PRO A C 1
ATOM 616 O O . PRO A 1 80 ? -10.452 0.946 -5.384 1.00 74.00 80 PRO A O 1
ATOM 619 N N . GLU A 1 81 ? -11.769 0.059 -3.787 1.00 77.38 81 GLU A N 1
ATOM 620 C CA . GLU A 1 81 ? -13.021 0.503 -4.402 1.00 77.38 81 GLU A CA 1
ATOM 621 C C . GLU A 1 81 ? -13.004 2.036 -4.528 1.00 77.38 81 GLU A C 1
ATOM 623 O O . GLU A 1 81 ? -12.626 2.722 -3.565 1.00 77.38 81 GLU A O 1
ATOM 628 N N . PRO A 1 82 ? -13.389 2.599 -5.687 1.00 68.62 82 PRO A N 1
ATOM 629 C CA . PRO A 1 82 ? -13.427 4.039 -5.860 1.00 68.62 82 PRO A CA 1
ATOM 630 C C . PRO A 1 82 ? -14.394 4.625 -4.832 1.00 68.62 82 PRO A C 1
ATOM 632 O O . PRO A 1 82 ? -15.587 4.323 -4.812 1.00 68.62 82 PRO A O 1
ATOM 635 N N . GLY A 1 83 ? -13.869 5.469 -3.943 1.00 66.88 83 GLY A N 1
ATOM 636 C CA . GLY A 1 83 ? -14.696 6.141 -2.948 1.00 66.88 83 GLY A CA 1
ATOM 637 C C . GLY A 1 83 ? -15.780 7.004 -3.616 1.00 66.88 83 GLY A C 1
ATOM 638 O O . GLY A 1 83 ? -15.626 7.407 -4.774 1.00 66.88 83 GLY A O 1
ATOM 639 N N . PRO A 1 84 ? -16.844 7.387 -2.888 1.00 58.31 84 PRO A N 1
ATOM 640 C CA . PRO A 1 84 ? -17.961 8.163 -3.439 1.00 58.31 84 PRO A CA 1
ATOM 641 C C . PRO A 1 84 ? -17.557 9.519 -4.059 1.00 58.31 84 PRO A C 1
ATOM 643 O O . PRO A 1 84 ? -18.340 10.107 -4.795 1.00 58.31 84 PRO A O 1
ATOM 646 N N . GLY A 1 85 ? -16.337 10.013 -3.806 1.00 57.44 85 GLY A N 1
ATOM 647 C CA . GLY A 1 85 ? -15.775 11.219 -4.432 1.00 57.44 85 GLY A CA 1
ATOM 648 C C . GLY A 1 85 ? -14.847 10.988 -5.636 1.00 57.44 85 GLY A C 1
ATOM 649 O O . GLY A 1 85 ? -14.462 11.959 -6.281 1.00 57.44 85 GLY A O 1
ATOM 650 N N . GLN A 1 86 ? -14.465 9.744 -5.948 1.00 55.50 86 GLN A N 1
ATOM 651 C CA . GLN A 1 86 ? -13.564 9.423 -7.069 1.00 55.50 86 GLN A CA 1
ATOM 652 C C . GLN A 1 86 ? -14.338 9.047 -8.341 1.00 55.50 86 GLN A C 1
ATOM 654 O O . GLN A 1 86 ? -13.967 9.498 -9.422 1.00 55.50 86 GLN A O 1
ATOM 659 N N . ALA A 1 87 ? -15.489 8.375 -8.212 1.00 54.75 87 ALA A N 1
ATOM 660 C CA . ALA A 1 87 ? -16.376 8.063 -9.342 1.00 54.75 87 ALA A CA 1
ATOM 661 C C . ALA A 1 87 ? -16.898 9.318 -10.086 1.00 54.75 87 ALA A C 1
ATOM 663 O O . ALA A 1 87 ? -17.179 9.277 -11.283 1.00 54.75 87 ALA A O 1
ATOM 664 N N . ALA A 1 88 ? -16.990 10.461 -9.397 1.00 53.91 88 ALA A N 1
ATOM 665 C CA . ALA A 1 88 ? -17.423 11.730 -9.987 1.00 53.91 88 ALA A CA 1
ATOM 666 C C . ALA A 1 88 ? -16.312 12.480 -10.752 1.00 53.91 88 ALA A C 1
ATOM 668 O O . ALA A 1 88 ? -16.618 13.356 -11.554 1.00 53.91 88 ALA A O 1
ATOM 669 N N . ARG A 1 89 ? -15.027 12.172 -10.514 1.00 49.62 89 ARG A N 1
ATOM 670 C CA . ARG A 1 89 ? -13.900 12.823 -11.216 1.00 49.62 89 ARG A CA 1
ATOM 671 C C . ARG A 1 89 ? -13.532 12.132 -12.523 1.00 49.62 89 ARG A C 1
ATOM 673 O O . ARG A 1 89 ? -12.998 12.789 -13.408 1.00 49.62 89 ARG A O 1
ATOM 680 N N . GLU A 1 90 ? -13.822 10.842 -12.645 1.00 51.88 90 GLU A N 1
ATOM 681 C CA . GLU A 1 90 ? -13.473 10.052 -13.830 1.00 51.88 90 GLU A CA 1
ATOM 682 C C . GLU A 1 90 ? -14.469 10.245 -14.988 1.00 51.88 90 GLU A C 1
ATOM 684 O O . GLU A 1 90 ? -14.103 10.091 -16.143 1.00 51.88 90 GLU A O 1
ATOM 689 N N . SER A 1 91 ? -15.691 10.710 -14.702 1.00 50.09 91 SER A N 1
ATOM 690 C CA . SER A 1 91 ? -16.716 11.047 -15.709 1.00 50.09 91 SER A CA 1
ATOM 691 C C . SER A 1 91 ? -16.605 12.467 -16.291 1.00 50.09 91 SER A C 1
ATOM 693 O O . SER A 1 91 ? -17.443 12.871 -17.092 1.00 50.09 91 SER A O 1
ATOM 695 N N . ALA A 1 92 ? -15.589 13.245 -15.896 1.00 47.94 92 ALA A N 1
ATOM 696 C CA . ALA A 1 92 ? -15.374 14.620 -16.367 1.00 47.94 92 ALA A CA 1
ATOM 697 C C . ALA A 1 92 ? -14.213 14.763 -17.374 1.00 47.94 92 ALA A C 1
ATOM 699 O O . ALA A 1 92 ? -13.889 15.879 -17.776 1.00 47.94 92 ALA A O 1
ATOM 700 N N . LEU A 1 93 ? -13.588 13.654 -17.784 1.00 51.22 93 LEU A N 1
ATOM 701 C CA . LEU A 1 93 ? -12.536 13.614 -18.808 1.00 51.22 93 LEU A CA 1
ATOM 702 C C . LEU A 1 93 ? -13.040 12.967 -20.109 1.00 51.22 93 LEU A C 1
ATOM 704 O O . LEU A 1 93 ? -12.293 12.279 -20.788 1.00 51.22 93 LEU A O 1
ATOM 708 N N . ASP A 1 94 ? -14.292 13.233 -20.477 1.00 46.12 94 ASP A N 1
ATOM 709 C CA . ASP A 1 94 ? -14.791 13.028 -21.839 1.00 46.12 94 ASP A CA 1
ATOM 710 C C . ASP A 1 94 ? -14.966 14.401 -22.509 1.00 46.12 94 ASP A C 1
ATOM 712 O O . ASP A 1 94 ? -16.054 14.975 -22.549 1.00 46.12 94 ASP A O 1
ATOM 716 N N . VAL A 1 95 ? -13.863 14.960 -23.012 1.00 52.00 95 VAL A N 1
ATOM 717 C CA . VAL A 1 95 ? -13.894 15.945 -24.102 1.00 52.00 95 VAL A CA 1
ATOM 718 C C . VAL A 1 95 ? -12.997 15.398 -25.205 1.00 52.00 95 VAL A C 1
ATOM 720 O O . VAL A 1 95 ? -11.780 15.320 -25.050 1.00 52.00 95 VAL A O 1
ATOM 723 N N . GLU A 1 96 ? -13.647 14.962 -26.281 1.00 54.16 96 GLU A N 1
ATOM 724 C CA . GLU A 1 96 ? -13.051 14.417 -27.496 1.00 54.16 96 GLU A CA 1
ATOM 725 C C . GLU A 1 96 ? -12.072 15.388 -28.167 1.00 54.16 96 GLU A C 1
ATOM 727 O O . GLU A 1 96 ? -12.394 16.566 -28.316 1.00 54.16 96 GLU A O 1
ATOM 732 N N . ASP A 1 97 ? -10.950 14.866 -28.678 1.00 42.66 97 ASP A N 1
ATOM 733 C CA . ASP A 1 97 ? -10.601 15.076 -30.087 1.00 42.66 97 ASP A CA 1
ATOM 734 C C . ASP A 1 97 ? -9.602 14.017 -30.614 1.00 42.66 97 ASP A C 1
ATOM 736 O O . ASP A 1 97 ? -8.578 13.732 -29.990 1.00 42.66 97 ASP A O 1
ATOM 740 N N . SER A 1 98 ? -9.900 13.527 -31.822 1.00 46.25 98 SER A N 1
ATOM 741 C CA . SER A 1 98 ? -8.982 12.997 -32.844 1.00 46.25 98 SER A CA 1
ATOM 742 C C . SER A 1 98 ? -8.473 11.537 -32.788 1.00 46.25 98 SER A C 1
ATOM 744 O O . SER A 1 98 ? -7.422 11.202 -32.249 1.00 46.25 98 SER A O 1
ATOM 746 N N . GLU A 1 99 ? -9.234 10.688 -33.495 1.00 57.69 99 GLU A N 1
ATOM 747 C CA . GLU A 1 99 ? -8.826 9.662 -34.479 1.00 57.69 99 GLU A CA 1
ATOM 748 C C . GLU A 1 99 ? -7.458 8.954 -34.334 1.00 57.69 99 GLU A C 1
ATOM 750 O O . GLU A 1 99 ? -6.413 9.472 -34.724 1.00 57.69 99 GLU A O 1
ATOM 755 N N . LEU A 1 100 ? -7.495 7.654 -34.000 1.00 49.88 100 LEU A N 1
ATOM 756 C CA . LEU A 1 100 ? -6.491 6.679 -34.447 1.00 49.88 100 LEU A CA 1
ATOM 757 C C . LEU A 1 100 ? -7.163 5.408 -34.999 1.00 49.88 100 LEU A C 1
ATOM 759 O O . LEU A 1 100 ? -8.206 4.981 -34.497 1.00 49.88 100 LEU A O 1
ATOM 763 N N . PRO A 1 101 ? -6.599 4.796 -36.059 1.00 38.22 101 PRO A N 1
ATOM 764 C CA . PRO A 1 101 ? -7.299 3.817 -36.875 1.00 38.22 101 PRO A CA 1
ATOM 765 C C . PRO A 1 101 ? -7.484 2.476 -36.166 1.00 38.22 101 PRO A C 1
ATOM 767 O O . PRO A 1 101 ? -6.576 1.924 -35.544 1.00 38.22 101 PRO A O 1
ATOM 770 N N . SER A 1 102 ? -8.689 1.942 -36.363 1.00 47.84 102 SER A N 1
ATOM 771 C CA . SER A 1 102 ? -9.188 0.637 -35.940 1.00 47.84 102 SER A CA 1
ATOM 772 C C . SER A 1 102 ? -8.148 -0.483 -36.097 1.00 47.84 102 SER A C 1
ATOM 774 O O . SER A 1 102 ? -7.979 -1.081 -37.163 1.00 47.84 102 SER A O 1
ATOM 776 N N . THR A 1 103 ? -7.460 -0.819 -35.006 1.00 44.50 103 THR A N 1
ATOM 777 C CA . THR A 1 103 ? -6.743 -2.088 -34.886 1.00 44.50 103 THR A CA 1
ATOM 778 C C . THR A 1 103 ? -7.737 -3.136 -34.408 1.00 44.50 103 THR A C 1
ATOM 780 O O . THR A 1 103 ? -7.907 -3.384 -33.222 1.00 44.50 103 THR A O 1
ATOM 783 N N . LYS A 1 104 ? -8.436 -3.723 -35.387 1.00 42.50 104 LYS A N 1
ATOM 784 C CA . LYS A 1 104 ? -8.984 -5.089 -35.378 1.00 42.50 104 LYS A CA 1
ATOM 785 C C . LYS A 1 104 ? -8.582 -5.882 -34.127 1.00 42.50 104 LYS A C 1
ATOM 787 O O . LYS A 1 104 ? -7.465 -6.394 -34.041 1.00 42.50 104 LYS A O 1
ATOM 792 N N . CYS A 1 105 ? -9.507 -5.981 -33.174 1.00 38.56 105 CYS A N 1
ATOM 793 C CA . CYS A 1 105 ? -9.382 -6.869 -32.030 1.00 38.56 105 CYS A CA 1
ATOM 794 C C . CYS A 1 105 ? -9.038 -8.268 -32.550 1.00 38.56 105 CYS A C 1
ATOM 796 O O . CYS A 1 105 ? -9.784 -8.831 -33.355 1.00 38.56 105 CYS A O 1
ATOM 798 N N . LEU A 1 106 ? -7.889 -8.808 -32.136 1.00 42.66 106 LEU A N 1
ATOM 799 C CA . LEU A 1 106 ? -7.565 -10.195 -32.426 1.00 42.66 106 LEU A CA 1
ATOM 800 C C . LEU A 1 106 ? -8.664 -11.082 -31.838 1.00 42.66 106 LEU A C 1
ATOM 802 O O . LEU A 1 106 ? -8.964 -11.046 -30.646 1.00 42.66 106 LEU A O 1
ATOM 806 N N . ASP A 1 107 ? -9.248 -11.860 -32.735 1.00 43.09 107 ASP A N 1
ATOM 807 C CA . ASP A 1 107 ? -10.261 -12.870 -32.511 1.00 43.09 107 ASP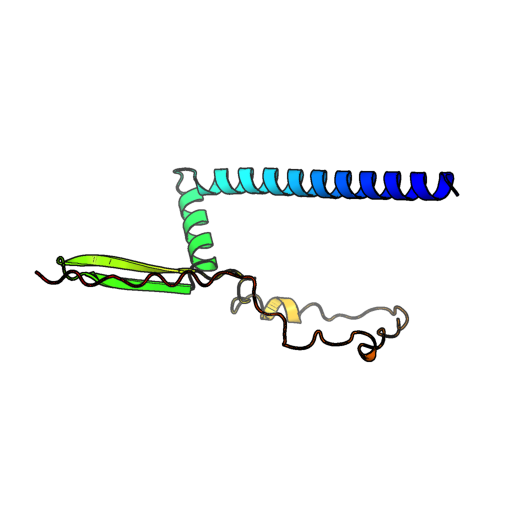 A CA 1
ATOM 808 C C . ASP A 1 107 ? -9.924 -13.781 -31.311 1.00 43.09 107 ASP A C 1
ATOM 810 O O . ASP A 1 107 ? -8.979 -14.576 -31.328 1.00 43.09 107 ASP A O 1
ATOM 814 N N . ARG A 1 108 ? -10.733 -13.663 -30.250 1.00 45.59 108 ARG A N 1
ATOM 815 C CA . ARG A 1 108 ? -10.632 -14.414 -28.985 1.00 45.59 108 ARG A CA 1
ATOM 816 C C . ARG A 1 108 ? -10.903 -15.917 -29.160 1.00 45.59 108 ARG A C 1
ATOM 818 O O . ARG A 1 108 ? -10.701 -16.686 -28.223 1.00 45.59 108 ARG A O 1
ATOM 825 N N . SER A 1 109 ? -11.303 -16.349 -30.356 1.00 46.44 109 SER A N 1
ATOM 826 C CA . SER A 1 109 ? -11.585 -17.746 -30.705 1.00 46.44 109 SER A CA 1
ATOM 827 C C . SER A 1 109 ? -10.343 -18.639 -30.794 1.00 46.44 109 SER A C 1
ATOM 829 O O . SER A 1 109 ? -10.478 -19.855 -30.919 1.00 46.44 109 SER A O 1
ATOM 831 N N . ARG A 1 110 ? -9.125 -18.073 -30.746 1.00 45.06 110 ARG A N 1
ATOM 832 C CA . ARG A 1 110 ? -7.879 -18.830 -30.968 1.00 45.06 110 ARG A CA 1
ATOM 833 C C . ARG A 1 110 ? -7.185 -19.353 -29.708 1.00 45.06 110 ARG A C 1
ATOM 835 O O . ARG A 1 110 ? -6.212 -20.092 -29.831 1.00 45.06 110 ARG A O 1
ATOM 842 N N . PHE A 1 111 ? -7.676 -19.017 -28.516 1.00 39.00 111 PHE A N 1
ATOM 843 C CA . PHE A 1 111 ? -7.166 -19.589 -27.268 1.00 39.00 111 PHE A CA 1
ATOM 844 C C . PHE A 1 111 ? -8.071 -20.740 -26.810 1.00 39.00 111 PHE A C 1
ATOM 846 O O . PHE A 1 111 ? -9.171 -20.480 -26.314 1.00 39.00 111 PHE A O 1
ATOM 853 N N . PRO A 1 112 ? -7.656 -22.014 -26.951 1.00 43.38 112 PRO A N 1
ATOM 854 C CA . PRO A 1 112 ? -8.390 -23.108 -26.336 1.00 43.38 112 PRO A CA 1
ATOM 855 C C . PRO A 1 112 ? -8.378 -22.925 -24.814 1.00 43.38 112 PRO A C 1
ATOM 857 O O . PRO A 1 112 ? -7.324 -22.757 -24.199 1.00 43.38 112 PRO A O 1
ATOM 860 N N . ARG A 1 113 ? -9.568 -22.952 -24.202 1.00 46.31 113 ARG A N 1
ATOM 861 C CA . ARG A 1 113 ? -9.721 -23.061 -22.747 1.00 46.31 113 ARG A CA 1
ATOM 862 C C . ARG A 1 113 ? -8.933 -24.289 -22.266 1.00 46.31 113 ARG A C 1
ATOM 864 O O . ARG A 1 113 ? -9.182 -25.373 -22.799 1.00 46.31 113 ARG A O 1
ATOM 871 N N . PRO A 1 114 ? -8.048 -24.182 -21.261 1.00 38.94 114 PRO A N 1
ATOM 872 C CA . PRO A 1 114 ? -7.520 -25.375 -20.619 1.00 38.94 114 PRO A CA 1
ATOM 873 C C . PRO A 1 114 ? -8.687 -26.143 -19.983 1.00 38.94 114 PRO A C 1
ATOM 875 O O . PRO A 1 114 ? -9.486 -25.588 -19.227 1.00 38.94 114 PRO A O 1
ATOM 878 N N . SER A 1 115 ? -8.827 -27.416 -20.357 1.00 46.53 115 SER A N 1
ATOM 879 C CA . SER A 1 115 ? -9.839 -28.324 -19.822 1.00 46.53 115 SER A CA 1
ATOM 880 C C . SER A 1 115 ? -9.645 -28.519 -18.319 1.00 46.53 115 SER A C 1
ATOM 882 O O . SER A 1 115 ? -8.517 -28.693 -17.857 1.00 46.53 115 SER A O 1
ATOM 884 N N . ALA A 1 116 ? -10.752 -28.550 -17.581 1.00 48.19 116 ALA A N 1
ATOM 885 C CA . ALA A 1 116 ? -10.851 -28.590 -16.121 1.00 48.19 116 ALA A CA 1
ATOM 886 C C . ALA A 1 116 ? -10.358 -29.894 -15.440 1.00 48.19 116 ALA A C 1
ATOM 888 O O . ALA A 1 116 ? -10.962 -30.342 -14.474 1.00 48.19 116 ALA A O 1
ATOM 889 N N . SER A 1 117 ? -9.278 -30.522 -15.914 1.00 47.94 117 SER A N 1
ATOM 890 C CA . SER A 1 117 ? -8.814 -31.830 -15.414 1.00 47.94 117 SER A CA 1
ATOM 891 C C . SER A 1 117 ? -7.391 -31.841 -14.842 1.00 47.94 117 SER A C 1
ATOM 893 O O . SER A 1 117 ? -6.815 -32.909 -14.659 1.00 47.94 117 SER A O 1
ATOM 895 N N . SER A 1 118 ? -6.801 -30.689 -14.525 1.00 43.09 118 SER A N 1
ATOM 896 C CA . SER A 1 118 ? -5.489 -30.651 -13.864 1.00 43.09 118 SER A CA 1
ATOM 897 C C . SER A 1 118 ? -5.437 -29.555 -12.804 1.00 43.09 118 SER A C 1
ATOM 899 O O . SER A 1 118 ? -4.623 -28.638 -12.865 1.00 43.09 118 SER A O 1
ATOM 901 N N . CYS A 1 119 ? -6.338 -29.656 -11.828 1.00 35.72 119 CYS A N 1
ATOM 902 C CA . CYS A 1 119 ? -6.275 -28.909 -10.576 1.00 35.72 119 CYS A CA 1
ATOM 903 C C . CYS A 1 119 ? -5.822 -29.876 -9.473 1.00 35.72 119 CYS A C 1
ATOM 905 O O . CYS A 1 119 ? -6.630 -30.356 -8.687 1.00 35.72 119 CYS A O 1
ATOM 907 N N . SER A 1 120 ? -4.528 -30.197 -9.451 1.00 48.31 120 SER A N 1
ATOM 908 C CA . SER A 1 120 ? -3.931 -31.050 -8.413 1.00 48.31 120 SER A CA 1
ATOM 909 C C . SER A 1 120 ? -2.536 -30.553 -8.050 1.00 48.31 120 SER A C 1
ATOM 911 O O . SER A 1 120 ? -1.571 -31.288 -8.223 1.00 48.31 120 SER A O 1
ATOM 913 N N . ALA A 1 121 ? -2.385 -29.295 -7.621 1.00 47.53 121 ALA A N 1
ATOM 914 C CA . ALA A 1 121 ? -1.074 -28.831 -7.148 1.00 47.53 121 ALA A CA 1
ATOM 915 C C . ALA A 1 121 ? -1.078 -27.540 -6.313 1.00 47.53 121 ALA A C 1
ATOM 917 O O . ALA A 1 121 ? -0.112 -26.799 -6.394 1.00 47.53 121 ALA A O 1
ATOM 918 N N . TRP A 1 122 ? -2.108 -27.227 -5.522 1.00 34.94 122 TRP A N 1
ATOM 919 C CA . TRP A 1 122 ? -1.968 -26.188 -4.489 1.00 34.94 122 TRP A CA 1
ATOM 920 C C . TRP A 1 122 ? -2.575 -26.719 -3.196 1.00 34.94 122 TRP A C 1
ATOM 922 O O . TRP A 1 122 ? -3.775 -26.964 -3.109 1.00 34.94 122 TRP A O 1
ATOM 932 N N . GLY A 1 123 ? -1.684 -27.028 -2.252 1.00 37.50 123 GLY A N 1
ATOM 933 C CA . GLY A 1 123 ? -1.974 -27.738 -1.018 1.00 37.50 123 GLY A CA 1
ATOM 934 C C . GLY A 1 123 ? -3.010 -27.016 -0.170 1.00 37.50 123 GLY A C 1
ATOM 935 O O . GLY A 1 123 ? -2.802 -25.897 0.291 1.00 37.50 123 GLY A O 1
ATOM 936 N N . THR A 1 124 ? -4.123 -27.699 0.059 1.00 37.72 124 THR A N 1
ATOM 937 C CA . THR A 1 124 ? -5.103 -27.370 1.082 1.00 37.72 124 THR A CA 1
ATOM 938 C C . THR A 1 124 ? -4.486 -27.662 2.448 1.00 37.72 124 THR A C 1
ATOM 940 O O . THR A 1 124 ? -4.424 -28.813 2.872 1.00 37.72 124 THR A O 1
ATOM 943 N N . PHE A 1 125 ? -4.006 -26.633 3.144 1.00 29.61 125 PHE A N 1
ATOM 944 C CA . PHE A 1 125 ? -3.653 -26.752 4.557 1.00 29.61 125 PHE A CA 1
ATOM 945 C C . PHE A 1 125 ? -4.911 -26.472 5.392 1.00 29.61 125 PHE A C 1
ATOM 947 O O . PHE A 1 125 ? -5.142 -25.359 5.853 1.00 29.61 125 PHE A O 1
ATOM 954 N N . CYS A 1 126 ? -5.775 -27.480 5.535 1.00 34.34 126 CYS A N 1
ATOM 955 C CA . CYS A 1 126 ? -6.820 -27.472 6.556 1.00 34.34 126 CYS A CA 1
ATOM 956 C C . CYS A 1 126 ? -6.198 -27.959 7.867 1.00 34.34 126 CYS A C 1
ATOM 958 O O . CYS A 1 126 ? -5.895 -29.141 8.008 1.00 34.34 126 CYS A O 1
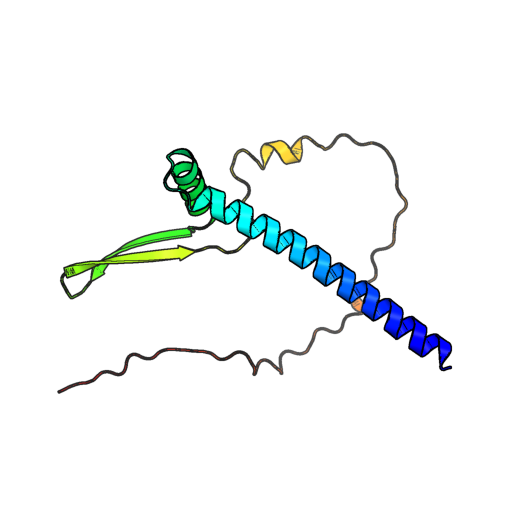ATOM 960 N N . HIS A 1 127 ? -6.008 -27.055 8.826 1.00 32.25 127 HIS A N 1
ATOM 961 C CA . HIS A 1 127 ? -5.654 -27.434 10.189 1.00 32.25 127 HIS A CA 1
ATOM 962 C C . HIS A 1 127 ? -6.929 -27.932 10.888 1.00 32.25 127 HIS A C 1
ATOM 964 O O . HIS A 1 127 ? -7.816 -27.144 11.213 1.00 32.25 127 HIS A O 1
ATOM 970 N N . THR A 1 128 ? -7.058 -29.243 11.083 1.00 40.50 128 THR A N 1
ATOM 971 C CA . THR A 1 128 ? -8.040 -29.815 12.013 1.00 40.50 128 THR A CA 1
ATOM 972 C C . THR A 1 128 ? -7.526 -29.647 13.445 1.00 40.50 128 THR A C 1
ATOM 974 O O . THR A 1 128 ? -6.390 -30.053 13.704 1.00 40.50 128 THR A O 1
ATOM 977 N N . PRO A 1 129 ? -8.308 -29.093 14.388 1.00 42.88 129 PRO A N 1
ATOM 978 C CA . PRO A 1 129 ? -7.990 -29.209 15.802 1.00 42.88 129 PRO A CA 1
ATOM 979 C C . PRO A 1 129 ? -8.298 -30.640 16.257 1.00 42.88 129 PRO A C 1
ATOM 981 O O . PRO A 1 129 ? -9.443 -31.090 16.229 1.00 42.88 129 PRO A O 1
ATOM 984 N N . GLU A 1 130 ? -7.250 -31.369 16.627 1.00 35.41 130 GLU A N 1
ATOM 985 C CA . GLU A 1 130 ? -7.348 -32.687 17.241 1.00 35.41 130 GLU A CA 1
ATOM 986 C C . GLU A 1 130 ? -7.897 -32.525 18.664 1.00 35.41 130 GLU A C 1
ATOM 988 O O . GLU A 1 130 ? -7.315 -31.846 19.511 1.00 35.41 130 GLU A O 1
ATOM 993 N N . ALA A 1 131 ? -9.071 -33.107 18.899 1.00 43.44 131 ALA A N 1
ATOM 994 C CA . ALA A 1 131 ? -9.681 -33.204 20.211 1.00 43.44 131 ALA A CA 1
ATOM 995 C C . ALA A 1 131 ? -8.881 -34.195 21.068 1.00 43.44 131 ALA A C 1
ATOM 997 O O . ALA A 1 131 ? -8.883 -35.392 20.790 1.00 43.44 131 ALA A O 1
ATOM 998 N N . VAL A 1 132 ? -8.243 -33.711 22.135 1.00 48.22 132 VAL A N 1
ATOM 999 C CA . VAL A 1 132 ? -7.724 -34.572 23.204 1.00 48.22 132 VAL A CA 1
ATOM 1000 C C . VAL A 1 132 ? -8.747 -34.587 24.335 1.00 48.22 132 VAL A C 1
ATOM 1002 O O . VAL A 1 132 ? -8.877 -33.636 25.104 1.00 48.22 132 VAL A O 1
ATOM 1005 N N . HIS A 1 133 ? -9.504 -35.680 24.396 1.00 42.38 133 HIS A N 1
ATOM 1006 C CA . HIS A 1 133 ? -10.268 -36.088 25.566 1.00 42.38 133 HIS A CA 1
ATOM 1007 C C . HIS A 1 133 ? -9.384 -36.961 26.470 1.00 42.38 133 HIS A C 1
ATOM 1009 O O . HIS A 1 133 ? -8.856 -37.956 25.989 1.00 42.38 133 HIS A O 1
ATOM 1015 N N . GLN A 1 134 ? -9.348 -36.572 27.753 1.00 47.38 134 GLN A N 1
ATOM 1016 C CA . GLN A 1 134 ? -9.026 -37.322 28.986 1.00 47.38 134 GLN A CA 1
ATOM 1017 C C . GLN A 1 134 ? -7.685 -38.059 29.090 1.00 47.38 134 GLN A C 1
ATOM 1019 O O . GLN A 1 134 ? -7.504 -39.109 28.441 1.00 47.38 134 GLN A O 1
#

Radius of gyration: 25.78 Å; chains: 1; bounding box: 43×53×66 Å

Secondary structure (DSSP, 8-state):
-HHHHHHHHHHHHHHHHHHHHHHHHHHHHHHHHHHHHHSSSHHHHHHHHHHHHHHEEEEEEEE-TTS-EEEEEEE--SSPPPPTTTHHHHTT---------------GGGSPPPPS-----S------------

Sequence (134 aa):
MLVAAVEVDLAAKDERALVARTTEAWLLTLRENLADVEQDTEGAFGARRELATLLVEGITVSRGEDGRPRVEITYRFGPPEPGPGQAARESALDVEDSELPSTKCLDRSRFPRPSASSCSAWGTFCHTPEAVHQ